Protein AF-A0A1M7F4J2-F1 (afdb_monomer_lite)

Organism: NCBI:txid1121959

Secondary structure (DSSP, 8-state):
-----TT--HHHHHHHHHTT--PPPHHHHHHHHHHH--STT--EEESS-TT-HHHHHHHHHHHHTT-S-GGGTEEE----

Structure (mmCIF, N/CA/C/O backbone):
data_AF-A0A1M7F4J2-F1
#
_entry.id   AF-A0A1M7F4J2-F1
#
loop_
_atom_site.group_PDB
_atom_site.id
_atom_site.type_symbol
_atom_site.label_atom_id
_atom_site.label_alt_id
_atom_site.label_comp_id
_atom_site.label_asym_id
_atom_site.label_entity_id
_atom_site.label_seq_id
_atom_site.pdbx_PDB_ins_code
_atom_site.Cartn_x
_atom_site.Cartn_y
_atom_site.Cartn_z
_atom_site.occupancy
_atom_site.B_iso_or_equiv
_atom_site.auth_seq_i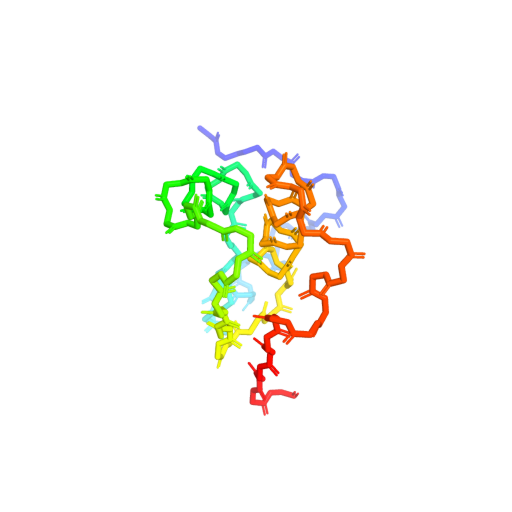d
_atom_site.auth_comp_id
_atom_site.auth_asym_id
_atom_site.auth_atom_id
_atom_site.pdbx_PDB_model_num
ATOM 1 N N . MET A 1 1 ? 14.374 15.239 -15.227 1.00 37.00 1 MET A N 1
ATOM 2 C CA . MET A 1 1 ? 15.284 14.082 -15.091 1.00 37.00 1 MET A CA 1
ATOM 3 C C . MET A 1 1 ? 14.694 13.164 -14.035 1.00 37.00 1 MET A C 1
ATOM 5 O O . MET A 1 1 ? 14.320 13.693 -12.995 1.00 37.00 1 MET A O 1
ATOM 9 N N . PRO A 1 2 ? 14.509 11.859 -14.299 1.00 41.84 2 PRO A N 1
ATOM 10 C CA . PRO A 1 2 ? 14.112 10.931 -13.243 1.00 41.84 2 PRO A CA 1
ATOM 11 C C . PRO A 1 2 ? 15.216 10.874 -12.169 1.00 41.84 2 PRO A C 1
ATOM 13 O O . PRO A 1 2 ? 16.384 11.058 -12.521 1.00 41.84 2 PRO A O 1
ATOM 16 N N . PRO A 1 3 ? 14.867 10.679 -10.887 1.00 44.22 3 PRO A N 1
ATOM 17 C CA . PRO A 1 3 ? 15.847 10.617 -9.808 1.00 44.22 3 PRO A CA 1
ATOM 18 C C . PRO A 1 3 ? 16.821 9.450 -10.024 1.00 44.22 3 PRO A C 1
ATOM 20 O O . PRO A 1 3 ? 16.427 8.374 -10.475 1.00 44.22 3 PRO A O 1
ATOM 23 N N . GLU A 1 4 ? 18.101 9.679 -9.727 1.00 44.38 4 GLU A N 1
ATOM 24 C CA . GLU A 1 4 ? 19.118 8.627 -9.721 1.00 44.38 4 GLU A CA 1
ATOM 25 C C . GLU A 1 4 ? 18.872 7.701 -8.527 1.00 44.38 4 GLU A C 1
ATOM 27 O O . GLU A 1 4 ? 18.961 8.116 -7.372 1.00 44.38 4 GLU A O 1
ATOM 32 N N . TYR A 1 5 ? 18.548 6.440 -8.810 1.00 46.19 5 TYR A N 1
ATOM 33 C CA . TYR A 1 5 ? 18.470 5.392 -7.799 1.00 46.19 5 TYR A CA 1
ATOM 34 C C . TYR A 1 5 ? 19.885 4.854 -7.547 1.00 46.19 5 TYR A C 1
ATOM 36 O O . TYR A 1 5 ? 20.494 4.301 -8.470 1.00 46.19 5 TYR A O 1
ATOM 44 N N . PRO A 1 6 ? 20.447 5.011 -6.337 1.00 40.44 6 PRO A N 1
ATOM 45 C CA . PRO A 1 6 ? 21.794 4.543 -6.055 1.00 40.44 6 PRO A CA 1
ATOM 46 C C . PRO A 1 6 ? 21.821 3.008 -6.089 1.00 40.44 6 PRO A C 1
ATOM 48 O O . PRO A 1 6 ? 21.106 2.354 -5.335 1.00 40.44 6 PRO A O 1
ATOM 51 N N . GLY A 1 7 ? 22.642 2.441 -6.980 1.00 52.59 7 GLY A N 1
ATOM 52 C CA . GLY A 1 7 ? 22.911 0.997 -7.058 1.00 52.59 7 GLY A CA 1
ATOM 53 C C . GLY A 1 7 ? 22.453 0.284 -8.334 1.00 52.59 7 GLY A C 1
ATOM 54 O O . GLY A 1 7 ? 22.752 -0.895 -8.489 1.00 52.59 7 GLY A O 1
ATOM 55 N N . VAL A 1 8 ? 21.782 0.967 -9.268 1.00 50.41 8 VAL A N 1
ATOM 56 C CA . VAL A 1 8 ? 21.258 0.334 -10.490 1.00 50.41 8 VAL A CA 1
ATOM 57 C C . VAL A 1 8 ? 21.979 0.859 -11.733 1.00 50.41 8 VAL A C 1
ATOM 59 O O . VAL A 1 8 ? 21.843 2.023 -12.108 1.00 50.41 8 VAL A O 1
ATOM 62 N N . GLY A 1 9 ? 22.769 0.004 -12.388 1.00 51.41 9 GLY A N 1
ATOM 63 C CA . GLY A 1 9 ? 23.440 0.347 -13.645 1.00 51.41 9 GLY A CA 1
ATOM 64 C C . GLY A 1 9 ? 22.435 0.652 -14.764 1.00 51.41 9 GLY A C 1
ATOM 65 O O . GLY A 1 9 ? 21.383 0.028 -14.852 1.00 51.41 9 GLY A O 1
ATOM 66 N N . LYS A 1 10 ? 22.761 1.588 -15.669 1.00 54.50 10 LYS A N 1
ATOM 67 C CA . LYS A 1 10 ? 21.885 1.989 -16.796 1.00 54.50 10 LYS A CA 1
ATOM 68 C C . LYS A 1 10 ? 21.411 0.817 -17.677 1.00 54.50 10 LYS A C 1
ATOM 70 O O . LYS A 1 10 ? 20.339 0.920 -18.268 1.00 54.50 10 LYS A O 1
ATOM 75 N N . HIS A 1 11 ? 22.189 -0.266 -17.743 1.00 56.47 11 HIS A N 1
ATOM 76 C CA . HIS A 1 11 ? 21.837 -1.499 -18.453 1.00 56.47 11 HIS A CA 1
ATOM 77 C C . HIS A 1 11 ? 20.652 -2.241 -17.809 1.00 56.47 11 HIS A C 1
ATOM 79 O O . HIS A 1 11 ? 19.721 -2.600 -18.521 1.00 56.47 11 HIS A O 1
ATOM 85 N N . ASP A 1 12 ? 20.603 -2.341 -16.477 1.00 68.12 12 ASP A N 1
ATOM 86 C CA . ASP A 1 12 ? 19.531 -3.038 -15.740 1.00 68.12 12 ASP A CA 1
ATOM 87 C C . ASP A 1 12 ? 18.159 -2.361 -15.939 1.00 68.12 12 ASP A C 1
ATOM 89 O O . ASP A 1 12 ? 17.133 -3.012 -16.116 1.00 68.12 12 ASP A O 1
ATOM 93 N N . LEU A 1 13 ? 18.122 -1.024 -16.017 1.00 68.25 13 LEU A N 1
ATOM 94 C CA . LEU A 1 13 ? 16.884 -0.287 -16.315 1.00 68.25 13 LEU A CA 1
ATOM 95 C C . LEU A 1 13 ? 16.391 -0.481 -17.756 1.00 68.25 13 LEU A C 1
ATOM 97 O O . LEU A 1 13 ? 15.186 -0.393 -17.999 1.00 68.25 13 LEU A O 1
ATOM 101 N N . GLN A 1 14 ? 17.293 -0.681 -18.719 1.00 73.06 14 GLN A N 1
ATOM 102 C CA . GLN A 1 14 ? 16.906 -0.969 -20.102 1.00 73.06 14 GLN A CA 1
ATOM 103 C C . GLN A 1 14 ? 16.382 -2.397 -20.237 1.00 73.06 14 GLN A C 1
ATOM 105 O O . GL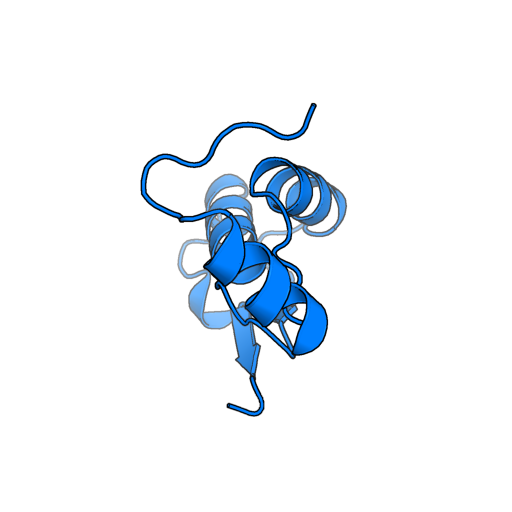N A 1 14 ? 15.333 -2.575 -20.850 1.00 73.06 14 GLN A O 1
ATOM 110 N N . GLU A 1 15 ? 17.041 -3.371 -19.612 1.00 74.12 15 GLU A N 1
ATOM 111 C CA . GLU A 1 15 ? 16.607 -4.774 -19.591 1.00 74.12 15 GLU A CA 1
ATOM 112 C C . GLU A 1 15 ? 15.240 -4.928 -18.909 1.00 74.12 15 GLU A C 1
ATOM 114 O O . GLU A 1 15 ? 14.329 -5.528 -19.475 1.00 74.12 15 GLU A O 1
ATOM 119 N N . LYS A 1 16 ? 15.025 -4.275 -17.758 1.00 70.69 16 LYS A N 1
ATOM 120 C CA . LYS A 1 16 ? 13.711 -4.220 -17.090 1.00 70.69 16 LYS A CA 1
ATOM 121 C C . LYS A 1 16 ? 12.618 -3.666 -17.997 1.00 70.69 16 LYS A C 1
ATOM 123 O O . LYS A 1 16 ? 11.562 -4.275 -18.122 1.00 70.69 16 LYS A O 1
ATOM 128 N N . LYS A 1 17 ? 12.876 -2.549 -18.685 1.00 71.12 17 LYS A N 1
ATOM 129 C CA . LYS A 1 17 ? 11.908 -1.965 -19.628 1.00 71.12 17 LYS A CA 1
ATOM 130 C C . LYS A 1 17 ? 11.639 -2.865 -20.830 1.00 71.12 17 LYS A C 1
ATOM 132 O O . LYS A 1 17 ? 10.497 -2.946 -21.265 1.00 71.12 17 LYS A O 1
ATOM 137 N N . GLN A 1 18 ? 12.665 -3.524 -21.365 1.00 78.50 18 GLN A N 1
ATOM 138 C CA . GLN A 1 18 ? 12.513 -4.493 -22.454 1.00 78.50 18 GLN A CA 1
ATOM 139 C C . GLN A 1 18 ? 11.651 -5.687 -22.028 1.00 78.50 18 GLN A C 1
ATOM 141 O O . GLN A 1 18 ? 10.855 -6.169 -22.828 1.00 78.50 18 GLN A O 1
ATOM 146 N N . ASN A 1 19 ? 11.734 -6.077 -20.755 1.00 69.81 19 ASN A N 1
ATOM 147 C CA . ASN A 1 19 ? 10.903 -7.113 -20.143 1.00 69.81 19 ASN A CA 1
ATO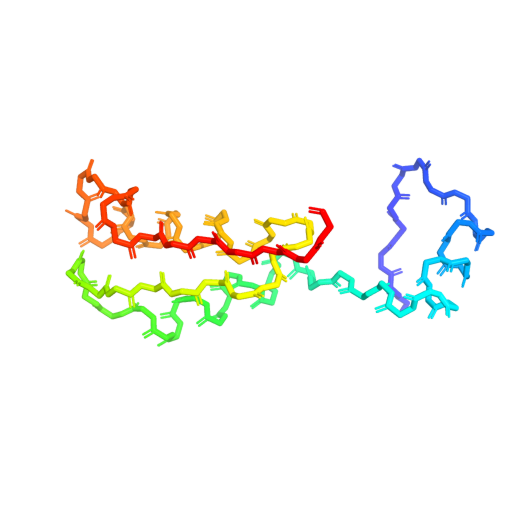M 148 C C . ASN A 1 19 ? 9.539 -6.594 -19.644 1.00 69.81 19 ASN A C 1
ATOM 150 O O . ASN A 1 19 ? 8.811 -7.329 -18.987 1.00 69.81 19 ASN A O 1
ATOM 154 N N . GLY A 1 20 ? 9.177 -5.334 -19.919 1.00 70.62 20 GLY A N 1
ATOM 155 C CA . GLY A 1 20 ? 7.897 -4.752 -19.498 1.00 70.62 20 GLY A CA 1
ATOM 156 C C . GLY A 1 20 ? 7.792 -4.423 -18.003 1.00 70.62 20 GLY A C 1
ATOM 157 O O . GLY A 1 20 ? 6.706 -4.115 -17.520 1.00 70.62 20 GLY A O 1
ATOM 158 N N . ILE A 1 21 ? 8.903 -4.444 -17.264 1.00 71.25 21 ILE A N 1
ATOM 159 C CA . ILE A 1 21 ? 8.950 -4.150 -15.830 1.00 71.25 21 ILE A CA 1
ATOM 160 C C . ILE A 1 21 ? 8.987 -2.630 -15.633 1.00 71.25 21 ILE A C 1
ATOM 162 O O . ILE A 1 21 ? 10.023 -1.975 -15.795 1.00 71.25 21 ILE A O 1
ATOM 166 N N . TYR A 1 22 ? 7.842 -2.063 -15.250 1.00 70.50 22 TYR A N 1
ATOM 167 C CA . TYR A 1 22 ? 7.695 -0.656 -14.886 1.00 70.50 22 TYR A CA 1
ATOM 168 C C . TYR A 1 22 ? 7.329 -0.538 -13.409 1.00 70.50 22 TYR A C 1
ATOM 170 O O . TYR A 1 22 ? 6.240 -0.920 -12.992 1.00 70.50 22 TYR A O 1
ATOM 178 N N . TYR A 1 23 ? 8.230 0.034 -12.613 1.00 69.94 23 TYR A N 1
ATOM 179 C CA . TYR A 1 23 ? 7.952 0.286 -11.203 1.00 69.94 23 TYR A CA 1
ATOM 180 C C . TYR A 1 23 ? 7.170 1.586 -11.030 1.00 69.94 23 TYR A C 1
ATOM 182 O O . TYR A 1 23 ? 7.564 2.639 -11.540 1.00 69.94 23 TYR A O 1
ATOM 190 N N . THR A 1 24 ? 6.078 1.511 -10.273 1.00 79.81 24 THR A N 1
ATOM 191 C CA . THR A 1 24 ? 5.356 2.699 -9.811 1.00 79.81 24 THR A CA 1
ATOM 192 C C . THR A 1 24 ? 6.206 3.401 -8.749 1.00 79.81 24 THR A C 1
ATOM 194 O O . THR A 1 24 ? 6.546 2.762 -7.755 1.00 79.81 24 THR A O 1
ATOM 197 N N . PRO A 1 25 ? 6.556 4.691 -8.910 1.00 89.44 25 PRO A N 1
ATOM 198 C CA . PRO A 1 25 ? 7.259 5.429 -7.865 1.00 89.44 25 PRO A CA 1
ATOM 199 C C . PRO A 1 25 ? 6.438 5.487 -6.572 1.00 89.44 25 PRO A C 1
ATOM 201 O O . PRO A 1 25 ? 5.228 5.716 -6.629 1.00 89.44 25 PRO A O 1
ATOM 204 N N . ASP A 1 26 ? 7.091 5.385 -5.413 1.00 90.81 26 ASP A N 1
ATOM 205 C CA . ASP A 1 26 ? 6.421 5.338 -4.101 1.00 90.81 26 ASP A CA 1
ATOM 206 C C . ASP A 1 26 ? 5.426 6.483 -3.885 1.00 90.81 26 ASP A C 1
ATOM 208 O O . ASP A 1 26 ? 4.314 6.270 -3.406 1.00 90.81 26 ASP A O 1
ATOM 212 N N . LEU A 1 27 ? 5.789 7.702 -4.299 1.00 93.56 27 LEU A N 1
ATOM 213 C CA . LEU A 1 27 ? 4.916 8.871 -4.185 1.00 93.56 27 LEU A CA 1
ATOM 214 C C . LEU A 1 27 ? 3.616 8.703 -4.985 1.00 93.56 27 LEU A C 1
ATOM 216 O O . LEU A 1 27 ? 2.548 9.092 -4.515 1.00 93.56 27 LEU A O 1
ATOM 220 N N . ALA A 1 28 ? 3.689 8.113 -6.180 1.00 95.06 28 ALA A N 1
ATOM 221 C CA . ALA A 1 28 ? 2.505 7.858 -6.991 1.00 95.06 28 ALA A CA 1
ATOM 222 C C . ALA A 1 28 ? 1.604 6.811 -6.321 1.00 95.06 28 ALA A C 1
ATOM 224 O O . ALA A 1 28 ? 0.400 7.039 -6.206 1.00 95.06 28 ALA A O 1
ATOM 225 N N . ALA A 1 29 ? 2.185 5.721 -5.805 1.00 95.94 29 ALA A N 1
ATOM 226 C CA . ALA A 1 29 ? 1.441 4.701 -5.067 1.00 95.94 29 ALA A CA 1
ATOM 227 C C . ALA A 1 29 ? 0.730 5.301 -3.841 1.00 95.94 29 ALA A C 1
ATOM 229 O O . ALA A 1 29 ? -0.465 5.084 -3.664 1.00 95.94 29 ALA A O 1
ATOM 230 N N . GLN A 1 30 ? 1.423 6.129 -3.051 1.00 97.50 30 GLN A N 1
ATOM 231 C CA . GLN A 1 30 ? 0.862 6.802 -1.872 1.00 97.50 30 GLN A CA 1
ATOM 232 C C . GLN A 1 30 ? -0.280 7.768 -2.214 1.00 97.50 30 GLN A C 1
ATOM 234 O O . GLN A 1 30 ? -1.302 7.792 -1.527 1.00 97.50 30 GLN A O 1
ATOM 239 N N . ILE A 1 31 ? -0.125 8.585 -3.260 1.00 97.75 31 ILE A N 1
ATOM 240 C CA . ILE A 1 31 ? -1.177 9.520 -3.688 1.00 97.75 31 ILE A CA 1
ATOM 241 C C . ILE A 1 31 ? -2.426 8.740 -4.108 1.00 97.75 31 ILE A C 1
ATOM 243 O O . ILE A 1 31 ? -3.536 9.069 -3.679 1.00 97.75 31 ILE A O 1
ATOM 247 N N . LEU A 1 32 ? -2.242 7.690 -4.909 1.00 97.88 32 LEU A N 1
ATOM 248 C CA . LEU A 1 32 ? -3.339 6.875 -5.418 1.00 97.88 32 LEU A CA 1
ATOM 249 C C . LEU A 1 32 ? -4.047 6.101 -4.300 1.00 97.88 32 LEU A C 1
ATOM 251 O O . LEU A 1 32 ? -5.276 6.124 -4.250 1.00 97.88 32 LEU A O 1
ATOM 255 N N . THR A 1 33 ? -3.321 5.493 -3.356 1.00 97.81 33 THR A N 1
ATOM 256 C CA . THR A 1 33 ? -3.947 4.785 -2.226 1.00 97.81 33 THR A CA 1
ATOM 257 C C . THR A 1 33 ? -4.684 5.736 -1.287 1.00 97.81 33 THR A C 1
ATOM 259 O O . THR A 1 33 ? -5.789 5.416 -0.851 1.00 97.81 33 THR A O 1
ATOM 262 N N . ARG A 1 34 ? -4.154 6.938 -1.016 1.00 98.00 34 ARG A N 1
ATOM 263 C CA . ARG A 1 34 ? -4.862 7.965 -0.221 1.00 98.00 34 ARG A CA 1
ATOM 264 C C . ARG A 1 34 ? -6.156 8.432 -0.884 1.00 98.00 34 ARG A C 1
ATOM 266 O O . ARG A 1 34 ? -7.140 8.709 -0.190 1.00 98.00 34 ARG A O 1
ATOM 273 N N . TRP A 1 35 ? -6.150 8.559 -2.209 1.00 97.94 35 TRP A N 1
ATOM 274 C CA . TRP A 1 35 ? -7.337 8.921 -2.977 1.00 97.94 35 TRP A CA 1
ATOM 275 C C . TRP A 1 35 ? -8.370 7.787 -3.000 1.00 97.94 35 TRP A C 1
ATOM 277 O O . TRP A 1 35 ? -9.539 8.052 -2.731 1.00 97.94 35 TRP A O 1
ATOM 287 N N . ALA A 1 36 ? -7.949 6.546 -3.253 1.00 98.12 36 ALA A N 1
ATOM 288 C CA . ALA A 1 36 ? -8.850 5.410 -3.445 1.00 98.12 36 ALA A CA 1
ATOM 289 C C . ALA A 1 36 ? -9.397 4.812 -2.134 1.00 98.12 36 ALA A C 1
ATOM 291 O O . ALA A 1 36 ? -10.581 4.497 -2.061 1.00 98.12 36 ALA A O 1
ATOM 292 N N . ILE A 1 37 ? -8.566 4.675 -1.093 1.00 98.25 37 ILE A N 1
ATOM 293 C CA . ILE A 1 37 ? -8.928 4.003 0.168 1.00 98.25 37 ILE A CA 1
ATOM 294 C C . ILE A 1 37 ? -9.446 5.039 1.167 1.00 98.25 37 ILE A C 1
ATOM 296 O O . ILE A 1 37 ? -8.707 5.909 1.665 1.00 98.25 37 ILE A O 1
ATOM 300 N N . ARG A 1 38 ? -10.743 4.962 1.458 1.00 98.06 38 ARG A N 1
ATOM 301 C CA . ARG A 1 38 ? -11.480 5.978 2.220 1.00 98.06 38 ARG A CA 1
ATOM 302 C C . ARG A 1 38 ? -11.972 5.466 3.566 1.00 98.06 38 ARG A C 1
ATOM 304 O O . ARG A 1 38 ? -12.148 6.293 4.459 1.00 98.06 38 ARG A O 1
ATOM 311 N N . GLN A 1 39 ? -12.157 4.158 3.725 1.00 98.06 39 GLN A N 1
ATOM 312 C CA . GLN A 1 39 ? -12.658 3.549 4.957 1.00 98.06 39 GLN A CA 1
ATOM 313 C C . GLN A 1 39 ? -11.709 2.457 5.463 1.00 98.06 39 GLN A C 1
ATOM 315 O O . GLN A 1 39 ? -11.123 1.731 4.661 1.00 98.06 39 GLN A O 1
ATOM 320 N N . PRO A 1 40 ? -11.574 2.275 6.792 1.00 97.69 40 PRO A N 1
ATOM 321 C CA . PRO A 1 40 ? -10.740 1.211 7.353 1.00 97.69 40 PRO A CA 1
ATOM 322 C C . PRO A 1 40 ? -11.229 -0.193 6.970 1.00 97.69 40 PRO A C 1
ATOM 324 O O . PRO A 1 40 ? -10.496 -1.158 7.140 1.00 97.69 40 PRO A O 1
ATOM 327 N N . THR A 1 41 ? -12.457 -0.328 6.473 1.00 97.75 41 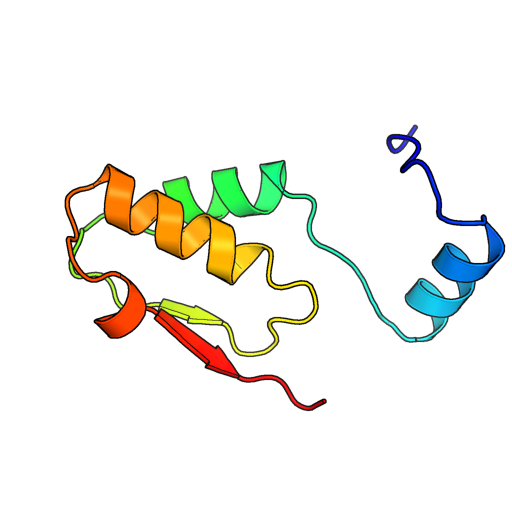THR A N 1
ATOM 328 C CA . THR A 1 41 ? -13.066 -1.596 6.056 1.00 97.75 41 THR A CA 1
ATOM 329 C C . THR A 1 41 ? -12.948 -1.884 4.561 1.00 97.75 41 THR A C 1
ATOM 331 O O . THR A 1 41 ? -13.408 -2.944 4.137 1.00 97.75 41 THR A O 1
ATOM 334 N N . ASP A 1 42 ? -12.368 -0.974 3.769 1.00 98.31 42 ASP A N 1
ATOM 335 C CA . ASP A 1 42 ? -12.181 -1.180 2.330 1.00 98.31 42 ASP A CA 1
ATOM 336 C C . ASP A 1 42 ? -11.321 -2.427 2.080 1.00 98.31 42 ASP A C 1
ATOM 338 O O . ASP A 1 42 ? -10.323 -2.650 2.767 1.00 98.31 42 ASP A O 1
ATOM 342 N N . ILE A 1 43 ? -11.722 -3.242 1.101 1.00 98.00 43 ILE A N 1
ATOM 343 C CA . ILE A 1 43 ? -10.988 -4.433 0.661 1.00 98.00 43 ILE A CA 1
ATOM 344 C C . ILE A 1 43 ? -10.244 -4.082 -0.624 1.00 98.00 43 ILE A C 1
ATOM 346 O O . ILE A 1 43 ? -10.840 -3.550 -1.561 1.00 98.00 43 ILE A O 1
ATOM 350 N N . VAL A 1 44 ? -8.952 -4.391 -0.670 1.00 97.69 44 VAL A N 1
ATOM 351 C CA . VAL A 1 44 ? -8.057 -4.039 -1.771 1.00 97.69 44 VAL A CA 1
ATOM 352 C C . VAL A 1 44 ? -7.421 -5.301 -2.341 1.00 97.69 44 VAL A C 1
ATOM 354 O O . VAL A 1 44 ? -6.915 -6.142 -1.598 1.00 97.69 44 VAL A O 1
ATOM 357 N N . LEU A 1 45 ? -7.436 -5.408 -3.668 1.00 97.12 45 LEU A N 1
ATOM 358 C CA . LEU A 1 45 ? -6.722 -6.424 -4.431 1.00 97.12 45 LEU A CA 1
ATOM 359 C C . LEU A 1 45 ? -5.636 -5.743 -5.263 1.00 97.12 45 LEU A C 1
ATOM 361 O O . LEU A 1 45 ? -5.930 -4.844 -6.048 1.00 97.12 45 LEU A O 1
ATOM 365 N N . GLU A 1 46 ? -4.406 -6.209 -5.104 1.00 94.56 46 GLU A N 1
ATOM 366 C CA . GLU A 1 46 ? -3.289 -5.950 -6.003 1.00 94.56 46 GLU A CA 1
ATOM 367 C C . GLU A 1 46 ? -3.086 -7.226 -6.860 1.00 94.56 46 GLU A C 1
ATOM 369 O O . GLU A 1 46 ? -2.657 -8.247 -6.321 1.00 94.56 46 GLU A O 1
ATOM 374 N N . PRO A 1 47 ? -3.467 -7.232 -8.153 1.00 93.50 47 PRO A N 1
ATOM 375 C CA . PRO A 1 47 ? -3.424 -8.424 -9.009 1.00 93.50 47 PRO A CA 1
ATOM 376 C C . PRO A 1 47 ? -2.120 -8.610 -9.819 1.00 93.50 47 PRO A C 1
ATOM 378 O O . PRO A 1 47 ? -2.088 -9.468 -10.700 1.00 93.50 47 PRO A O 1
ATOM 381 N N . SER A 1 48 ? -1.094 -7.791 -9.586 1.00 89.50 48 SER A N 1
ATOM 382 C CA . SER A 1 48 ? 0.209 -7.815 -10.266 1.00 89.50 48 SER A CA 1
ATOM 383 C C . SER A 1 48 ? 1.261 -7.028 -9.462 1.00 89.50 48 SER A C 1
ATOM 385 O O . SER A 1 48 ? 1.715 -5.959 -9.892 1.00 89.50 48 SER A O 1
ATOM 387 N N . PHE A 1 49 ? 1.585 -7.492 -8.251 1.00 87.81 49 PHE A N 1
ATOM 388 C CA . PHE A 1 49 ? 2.230 -6.633 -7.255 1.00 87.81 49 PHE A CA 1
ATOM 389 C C . PHE A 1 49 ? 3.699 -6.320 -7.518 1.00 87.81 49 PHE A C 1
ATOM 391 O O . PHE A 1 49 ? 4.187 -5.337 -6.951 1.00 87.81 49 PHE A O 1
ATOM 398 N N . GLY A 1 50 ? 4.405 -7.086 -8.352 1.00 86.19 50 GLY A N 1
ATOM 399 C CA . GLY A 1 50 ? 5.796 -6.864 -8.744 1.00 86.19 50 GLY A CA 1
ATOM 400 C C . GLY A 1 50 ? 6.676 -6.383 -7.583 1.00 86.19 50 GLY A C 1
ATOM 401 O O . GLY A 1 50 ? 7.003 -7.127 -6.665 1.00 86.19 50 GLY A O 1
ATOM 402 N N . GLY A 1 51 ? 7.036 -5.092 -7.589 1.00 84.62 51 GLY A N 1
ATOM 403 C CA . GLY A 1 51 ? 7.853 -4.446 -6.546 1.00 84.62 51 GLY A CA 1
ATOM 404 C C . GLY A 1 51 ? 7.145 -4.089 -5.224 1.00 84.62 51 GLY A C 1
ATOM 405 O O . GLY A 1 51 ? 7.696 -3.322 -4.439 1.00 84.62 51 GLY A O 1
ATOM 406 N N . CYS A 1 52 ? 5.927 -4.570 -4.976 1.00 90.56 52 CYS A N 1
ATOM 407 C CA . CYS A 1 52 ? 5.138 -4.389 -3.746 1.00 90.56 52 CYS A CA 1
ATOM 408 C C . CYS A 1 52 ? 4.812 -2.931 -3.345 1.00 90.56 52 CYS A C 1
ATOM 410 O O . CYS A 1 52 ? 4.411 -2.675 -2.201 1.00 90.56 52 CYS A O 1
ATOM 412 N N . GLY A 1 53 ? 4.939 -1.967 -4.264 1.00 92.56 53 GLY A N 1
ATOM 413 C CA . GLY A 1 53 ? 4.719 -0.541 -3.981 1.00 92.56 53 GLY A CA 1
ATOM 414 C C . GLY A 1 53 ? 3.291 -0.234 -3.512 1.00 92.56 53 GLY A C 1
ATOM 415 O O . GLY A 1 53 ? 3.093 0.401 -2.474 1.00 92.56 53 GLY A O 1
ATOM 416 N N . PHE A 1 54 ? 2.281 -0.752 -4.220 1.00 95.19 54 PHE A N 1
ATOM 417 C CA . PHE A 1 54 ? 0.875 -0.578 -3.839 1.00 95.19 54 PHE A CA 1
ATOM 418 C C . PHE A 1 54 ? 0.482 -1.367 -2.589 1.00 95.19 54 PHE A C 1
ATOM 420 O O . PHE A 1 54 ? -0.308 -0.858 -1.794 1.00 95.19 54 PHE A O 1
ATOM 427 N N . LEU A 1 55 ? 1.051 -2.557 -2.363 1.00 96.00 55 LEU A N 1
ATOM 428 C CA . LEU A 1 55 ? 0.817 -3.328 -1.135 1.00 96.00 55 LEU A CA 1
ATOM 429 C C . LEU A 1 55 ? 1.273 -2.537 0.099 1.00 96.00 55 LEU A C 1
ATOM 431 O O . LEU A 1 55 ? 0.520 -2.378 1.063 1.00 96.00 55 LEU A O 1
ATOM 435 N N . THR A 1 56 ? 2.480 -1.971 0.035 1.00 96.62 56 THR A N 1
ATOM 436 C CA . THR A 1 56 ? 3.045 -1.146 1.111 1.00 96.62 56 THR A CA 1
ATOM 437 C C . THR A 1 56 ? 2.201 0.106 1.343 1.00 96.62 56 THR A C 1
ATOM 439 O O . THR A 1 56 ? 1.735 0.343 2.459 1.00 96.62 56 THR A O 1
ATOM 442 N N . ALA A 1 57 ? 1.912 0.858 0.276 1.00 97.38 57 ALA A N 1
ATOM 443 C CA . ALA A 1 57 ? 1.118 2.080 0.361 1.00 97.38 57 ALA A CA 1
ATOM 444 C C . ALA A 1 57 ? -0.327 1.829 0.842 1.00 97.38 57 ALA A C 1
ATOM 446 O O . ALA A 1 57 ? -0.914 2.690 1.499 1.00 97.38 57 ALA A O 1
ATOM 447 N N . THR A 1 58 ? -0.908 0.665 0.535 1.00 98.12 58 THR A N 1
ATOM 448 C CA . THR A 1 58 ? -2.253 0.268 0.981 1.00 98.12 58 THR A CA 1
ATOM 449 C C . THR A 1 58 ? -2.271 -0.067 2.465 1.00 98.12 58 THR A C 1
ATOM 451 O O . THR A 1 58 ? -3.120 0.448 3.194 1.00 98.12 58 THR A O 1
ATOM 454 N N . ARG A 1 59 ? -1.317 -0.884 2.932 1.00 98.12 59 ARG A N 1
ATOM 455 C CA . ARG A 1 59 ? -1.162 -1.211 4.355 1.00 98.12 59 ARG A CA 1
ATOM 456 C C . ARG A 1 59 ? -1.053 0.062 5.191 1.00 98.12 59 ARG A C 1
ATOM 458 O O . ARG A 1 59 ? -1.790 0.219 6.162 1.00 98.12 59 ARG A O 1
ATOM 465 N N . ASP A 1 60 ? -0.167 0.970 4.791 1.00 98.12 60 ASP A N 1
ATOM 466 C CA . ASP A 1 60 ? 0.094 2.205 5.533 1.00 98.12 60 ASP A CA 1
ATOM 467 C C . ASP A 1 60 ? -1.141 3.107 5.560 1.00 98.12 60 ASP A C 1
ATOM 469 O O . ASP A 1 60 ? -1.492 3.661 6.602 1.00 98.12 60 ASP A O 1
ATOM 473 N N . ARG A 1 61 ? -1.868 3.179 4.440 1.00 98.19 61 ARG A N 1
ATOM 474 C CA . ARG A 1 61 ? -3.116 3.935 4.353 1.00 98.19 61 ARG A CA 1
ATOM 475 C C . ARG A 1 61 ? -4.224 3.360 5.240 1.00 98.19 61 ARG A C 1
ATOM 477 O O . ARG A 1 61 ? -4.933 4.128 5.886 1.00 98.19 61 ARG A O 1
ATOM 484 N N . LEU A 1 62 ? -4.382 2.037 5.287 1.00 98.56 62 LEU A N 1
ATOM 485 C CA . LEU A 1 62 ? -5.366 1.372 6.149 1.00 98.56 62 LEU A CA 1
ATOM 486 C C . LEU A 1 62 ? -5.048 1.591 7.638 1.00 98.56 62 LEU A C 1
ATOM 488 O O . LEU A 1 62 ? -5.959 1.889 8.415 1.00 98.56 62 LEU A O 1
ATOM 492 N N . LEU A 1 63 ? -3.769 1.513 8.023 1.00 98.31 63 LEU A N 1
ATOM 493 C CA . LEU A 1 63 ? -3.315 1.843 9.380 1.00 98.31 63 LEU A CA 1
ATOM 494 C C . LEU A 1 63 ? -3.603 3.313 9.727 1.00 98.31 63 LEU A C 1
ATOM 496 O O . LEU A 1 63 ? -4.136 3.594 10.800 1.00 98.31 63 LEU A O 1
ATOM 500 N N . GLU A 1 64 ? -3.317 4.244 8.807 1.00 98.31 64 GLU A N 1
ATOM 501 C CA . GLU A 1 64 ? -3.551 5.688 8.981 1.00 98.31 64 GLU A CA 1
ATOM 502 C C . GLU A 1 64 ? -5.021 6.010 9.313 1.00 98.31 64 GLU A C 1
ATOM 504 O O . GLU A 1 64 ? -5.288 6.913 10.104 1.00 98.31 64 GLU A O 1
ATOM 509 N N . ILE A 1 65 ? -5.981 5.269 8.748 1.00 98.19 65 ILE A N 1
ATOM 510 C CA . ILE A 1 65 ? -7.426 5.474 8.978 1.00 98.19 65 ILE A CA 1
ATOM 511 C C . ILE A 1 65 ? -8.033 4.567 10.050 1.00 98.19 65 ILE A C 1
ATOM 513 O O . ILE A 1 65 ? -9.256 4.498 10.178 1.00 98.19 65 ILE A O 1
ATOM 517 N N . GLY A 1 66 ? -7.197 3.894 10.841 1.00 98.12 66 GLY A N 1
ATOM 518 C CA . GLY A 1 66 ? -7.625 3.174 12.040 1.00 98.12 66 GLY A CA 1
ATOM 519 C C . GLY A 1 66 ? -7.968 1.697 11.841 1.00 98.12 66 GLY A C 1
ATOM 520 O O . GLY A 1 66 ? -8.536 1.089 12.751 1.00 98.12 66 GLY A O 1
ATOM 521 N N . ASN A 1 67 ? -7.618 1.086 10.704 1.00 98.00 67 ASN A N 1
ATOM 522 C CA . ASN A 1 67 ? -7.641 -0.372 10.599 1.00 98.00 67 ASN A 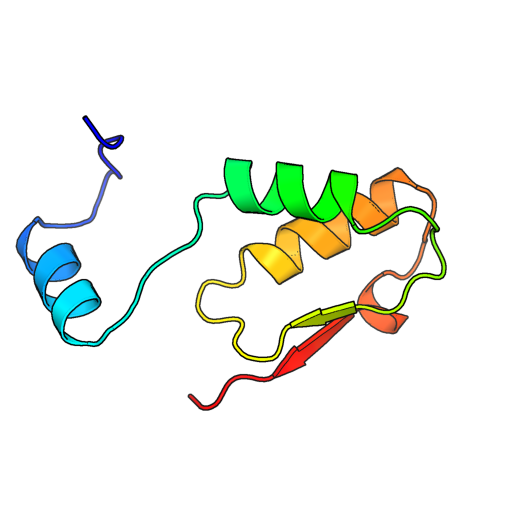CA 1
ATOM 523 C C . ASN A 1 67 ? -6.476 -0.954 11.423 1.00 98.00 67 ASN A C 1
ATOM 525 O O . ASN A 1 67 ? -5.330 -0.552 11.257 1.00 98.00 67 ASN A O 1
ATOM 529 N N . LYS A 1 68 ? -6.762 -1.903 12.320 1.00 97.62 68 LYS A N 1
ATOM 530 C CA . LYS A 1 68 ? -5.761 -2.534 13.202 1.00 97.62 68 LYS A CA 1
ATOM 531 C C . LYS A 1 68 ? -5.102 -3.781 12.600 1.00 97.62 68 LYS A C 1
ATOM 533 O O . LYS A 1 68 ? -4.093 -4.241 13.122 1.00 97.62 68 LYS A O 1
ATOM 538 N N . GLN A 1 69 ? -5.706 -4.352 11.563 1.00 96.81 69 GLN A N 1
ATOM 539 C CA . GLN A 1 69 ? -5.332 -5.610 10.914 1.00 96.81 69 GLN A CA 1
ATOM 540 C C . GLN A 1 69 ? -5.487 -5.464 9.385 1.00 96.81 69 GLN A C 1
ATOM 542 O O . GLN A 1 69 ? -6.372 -6.071 8.779 1.00 96.81 69 GLN A O 1
ATOM 547 N N . PRO A 1 70 ? -4.664 -4.618 8.733 1.00 96.31 70 PRO A N 1
ATOM 548 C CA . PRO A 1 70 ? -4.770 -4.352 7.296 1.00 96.31 70 PRO A CA 1
ATOM 549 C C . PRO A 1 70 ? -4.582 -5.607 6.428 1.00 96.31 70 PRO A C 1
ATOM 551 O O . PRO A 1 70 ? -5.130 -5.668 5.331 1.00 96.31 70 PRO A O 1
ATOM 554 N N . GLN A 1 71 ? -3.859 -6.619 6.917 1.00 95.31 71 GLN A N 1
ATOM 555 C CA . GLN A 1 71 ? -3.643 -7.889 6.217 1.00 95.31 71 GLN A CA 1
ATOM 556 C C . GLN A 1 71 ? -4.936 -8.675 5.951 1.00 95.31 71 GLN A C 1
ATOM 558 O O . GLN A 1 71 ? -4.992 -9.439 4.996 1.00 95.31 71 GLN A O 1
ATOM 563 N N . ASP A 1 72 ? -5.998 -8.440 6.727 1.00 97.25 72 ASP A N 1
ATOM 564 C CA . ASP A 1 72 ? -7.296 -9.099 6.524 1.00 97.25 72 ASP A CA 1
ATOM 565 C C . ASP A 1 72 ? -8.108 -8.447 5.389 1.00 97.25 72 ASP A C 1
ATOM 567 O O . ASP A 1 72 ? -9.213 -8.884 5.064 1.00 97.25 72 ASP A O 1
ATOM 571 N N . ARG A 1 73 ? -7.598 -7.344 4.827 1.00 96.38 73 ARG A N 1
ATOM 572 C CA . ARG A 1 73 ? -8.257 -6.520 3.805 1.00 96.38 73 ARG A CA 1
ATOM 573 C C . ARG A 1 73 ? -7.413 -6.311 2.555 1.00 96.38 73 ARG A C 1
ATOM 575 O O . ARG A 1 73 ? -7.906 -5.712 1.605 1.00 96.38 73 ARG A O 1
ATOM 582 N N . LEU A 1 74 ? -6.168 -6.770 2.558 1.00 97.12 74 LEU A N 1
ATOM 583 C CA . LEU A 1 74 ? -5.213 -6.566 1.482 1.00 97.12 74 LEU A CA 1
ATOM 584 C C . LEU A 1 74 ? -4.819 -7.911 0.885 1.00 97.12 74 LEU A C 1
ATOM 586 O O . LEU A 1 74 ? -4.168 -8.720 1.542 1.00 97.12 74 LEU A O 1
ATOM 590 N N . TYR A 1 75 ? -5.183 -8.114 -0.374 1.00 96.94 75 TYR A N 1
ATOM 591 C CA . TYR A 1 75 ? -4.865 -9.315 -1.133 1.00 96.94 75 TYR A CA 1
ATOM 592 C C . TYR A 1 75 ? -3.894 -8.972 -2.256 1.00 96.94 75 TYR A C 1
ATOM 594 O O . TYR A 1 75 ? -4.047 -7.947 -2.916 1.00 96.94 75 TYR A O 1
ATOM 602 N N . GLY A 1 76 ? -2.899 -9.832 -2.458 1.00 94.38 76 GLY A N 1
ATOM 603 C CA . GLY A 1 76 ? -1.913 -9.720 -3.527 1.00 94.38 76 GLY A CA 1
ATOM 604 C C . GLY A 1 76 ? -1.887 -10.997 -4.361 1.00 94.38 76 GLY A C 1
ATOM 605 O O . GLY A 1 76 ? -1.921 -12.090 -3.797 1.00 94.38 76 GLY A O 1
ATOM 606 N N . CYS A 1 77 ? -1.813 -10.868 -5.679 1.00 92.31 77 CYS A N 1
ATOM 607 C CA . CYS A 1 77 ? -1.515 -11.954 -6.605 1.00 92.31 77 CYS A CA 1
ATOM 608 C C . CYS A 1 77 ? -0.496 -11.452 -7.631 1.00 92.31 77 CYS A C 1
ATOM 610 O O . CYS A 1 77 ? -0.548 -10.293 -8.026 1.00 92.31 77 CYS A O 1
ATOM 612 N N . ASP A 1 78 ? 0.434 -12.309 -8.027 1.00 89.88 78 ASP A N 1
ATOM 613 C CA . ASP A 1 78 ? 1.342 -12.070 -9.144 1.00 89.88 78 ASP A CA 1
ATOM 614 C C . ASP A 1 78 ? 1.484 -13.383 -9.928 1.00 89.88 78 ASP A C 1
ATOM 616 O O . ASP A 1 78 ? 1.122 -14.451 -9.419 1.00 89.88 78 ASP A O 1
ATOM 620 N N . ILE A 1 79 ? 1.907 -13.288 -11.185 1.00 85.50 79 ILE A N 1
ATOM 621 C CA . ILE A 1 79 ? 2.077 -14.434 -12.082 1.00 85.50 79 ILE A CA 1
ATOM 622 C C . ILE A 1 79 ? 3.465 -15.078 -11.952 1.00 85.50 79 ILE A C 1
ATOM 624 O O . ILE A 1 79 ? 3.619 -16.234 -12.353 1.00 85.50 79 ILE A O 1
ATOM 628 N N . ASP A 1 80 ? 4.434 -14.346 -11.397 1.00 71.31 80 ASP A N 1
ATOM 629 C CA . ASP A 1 80 ? 5.815 -14.795 -11.186 1.00 71.31 80 ASP A CA 1
ATOM 630 C C . ASP A 1 80 ? 6.016 -15.610 -9.891 1.00 71.31 80 ASP A C 1
ATOM 632 O O . ASP A 1 80 ? 5.368 -15.311 -8.856 1.00 71.31 80 ASP A O 1
#

Sequence (80 aa):
MPPEYPGVGKHDLQEKKQNGIYYTPDLAAQILTRWAIR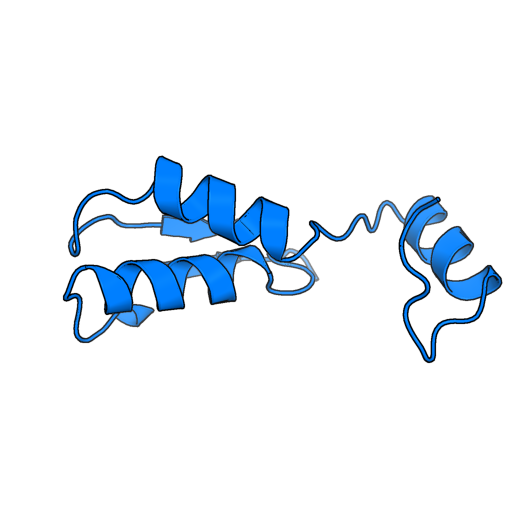QPTDIVLEPSFGGCGFLTATRDRLLEIGNKQPQDRLYGCDID

pLDDT: mean 84.75, std 17.83, range [37.0, 98.56]

Radius of gyration: 14.71 Å; chains: 1; bounding box: 36×29×36 Å

Foldseek 3Di:
DPDDDPPDDPVNVVVCVVVVNDDDPLVNLLVVLLVPPDALQAADEAAACRVVSNVVSNQVNSVVRPNPCCVVRYHYHHPD

InterPro domains:
  IPR003356 DNA methylase, adenine-specific [PF02384] (14-79)
  IPR029063 S-adenosyl-L-methionine-dependent methyltransferase superfamily [G3DSA:3.40.50.150] (8-80)
  IPR029063 S-adenosyl-L-methionine-dependent methyltransferase superfamily [SSF53335] (9-80)